Protein AF-A0A4S0UZE7-F1 (afdb_monomer_lite)

Foldseek 3Di:
DVVVVVVVVVPDPPPPPPPPPPDDDPLVVCCVPPVPVSVVVVVVCVPDVPSDDQKDWADDPPDDIAIGGDDDDDPDPVPPDDDPVVVVRVVPDPDDDDDDCCVVVPVNVVVVVVVD

Radius of gyration: 23.15 Å; chains: 1; bounding box: 56×43×61 Å

pLDDT: mean 85.24, std 12.71, range [47.97, 98.44]

Sequence (116 aa):
FLSFLIVLLLAGRAHAETATCAGGDLLASLAKSDPTAFKKVEAEAAAVPNGKGLLWKLEKPGERPSFLFGTMHITDQRVTTLPAAAQKAYDGADTVIIETTDALDKAKMMAAMAAE

Structure (mmCIF, N/CA/C/O backbone):
data_AF-A0A4S0UZE7-F1
#
_entry.id   AF-A0A4S0UZE7-F1
#
loop_
_atom_site.group_PDB
_atom_site.id
_atom_site.type_symbol
_atom_site.label_atom_id
_atom_site.label_alt_id
_atom_site.label_comp_id
_atom_site.label_asym_id
_atom_site.label_entity_id
_atom_site.label_seq_id
_atom_site.pdbx_PDB_ins_code
_atom_site.Cartn_x
_atom_site.Cartn_y
_atom_site.Cartn_z
_atom_site.occupancy
_atom_site.B_iso_or_equiv
_atom_site.auth_seq_id
_atom_site.auth_comp_id
_atom_site.auth_asym_id
_atom_site.auth_atom_id
_atom_site.pdbx_PDB_model_num
ATOM 1 N N . PHE A 1 1 ? -32.023 -29.756 -36.579 1.00 69.94 1 PHE A N 1
ATOM 2 C CA . PHE A 1 1 ? -32.044 -30.075 -35.135 1.00 69.94 1 PHE A CA 1
ATOM 3 C C . PHE A 1 1 ? -30.831 -30.897 -34.713 1.00 69.94 1 PHE A C 1
ATOM 5 O O . PHE A 1 1 ? -30.061 -30.413 -33.897 1.00 69.94 1 PHE A O 1
ATOM 12 N N . LEU A 1 2 ? -30.594 -32.077 -35.301 1.00 76.00 2 LEU A N 1
ATOM 13 C CA . LEU A 1 2 ? -29.462 -32.944 -34.927 1.00 76.00 2 LEU A CA 1
ATOM 14 C C . LEU A 1 2 ? -28.080 -32.300 -35.168 1.00 76.00 2 LEU A C 1
ATOM 16 O O . LEU A 1 2 ? -27.205 -32.360 -34.314 1.00 76.00 2 LEU A O 1
ATOM 20 N N . SER A 1 3 ? -27.917 -31.600 -36.291 1.00 72.06 3 SER A N 1
ATOM 21 C CA . SER A 1 3 ? -26.703 -30.846 -36.633 1.00 72.06 3 SER A CA 1
ATOM 22 C C . SER A 1 3 ? -26.390 -29.712 -35.651 1.00 72.06 3 SER A C 1
ATOM 24 O O . SER A 1 3 ? -25.229 -29.450 -35.364 1.00 72.06 3 SER A O 1
ATOM 26 N N . PHE A 1 4 ? -27.417 -29.074 -35.087 1.00 78.19 4 PHE A N 1
ATOM 27 C CA . PHE A 1 4 ? -27.256 -27.993 -34.112 1.00 78.19 4 PHE A CA 1
ATOM 28 C C . PHE A 1 4 ? -26.755 -28.521 -32.758 1.00 78.19 4 PHE A C 1
ATOM 30 O O . PHE A 1 4 ? -25.860 -27.937 -32.156 1.00 78.19 4 PHE A O 1
ATOM 37 N N . LEU A 1 5 ? -27.272 -29.676 -32.323 1.00 79.81 5 LEU A N 1
ATOM 38 C CA . LEU A 1 5 ? -26.817 -30.363 -31.109 1.00 79.81 5 LEU A CA 1
ATOM 39 C C . LEU A 1 5 ? -25.358 -30.830 -31.217 1.00 79.81 5 LEU A C 1
ATOM 41 O O . LEU A 1 5 ? -24.612 -30.714 -30.251 1.00 79.81 5 LEU A O 1
ATOM 45 N N . ILE A 1 6 ? -24.934 -31.299 -32.394 1.00 81.44 6 ILE A N 1
ATOM 46 C CA . ILE A 1 6 ? -23.543 -31.707 -32.642 1.00 81.44 6 ILE A CA 1
ATOM 47 C C . ILE A 1 6 ? -22.590 -30.505 -32.553 1.00 81.44 6 ILE A C 1
ATOM 49 O O . ILE A 1 6 ? -21.547 -30.603 -31.915 1.00 81.44 6 ILE A O 1
ATOM 53 N N . VAL A 1 7 ? -22.961 -29.353 -33.123 1.00 79.81 7 VAL A N 1
ATOM 54 C CA . VAL A 1 7 ? -22.158 -28.119 -33.036 1.00 79.81 7 VAL A CA 1
ATOM 55 C C . VAL A 1 7 ? -22.044 -27.619 -31.590 1.00 79.81 7 VAL A C 1
ATOM 57 O O . VAL A 1 7 ? -20.964 -27.219 -31.171 1.00 79.81 7 VAL A O 1
ATOM 60 N N . LEU A 1 8 ? -23.118 -27.705 -30.801 1.00 76.69 8 LEU A N 1
ATOM 61 C CA . LEU A 1 8 ? -23.106 -27.359 -29.373 1.00 76.69 8 LEU A CA 1
ATOM 62 C C . LEU A 1 8 ? -22.221 -28.288 -28.529 1.00 76.69 8 LEU A C 1
ATOM 64 O O . LEU A 1 8 ? -21.582 -27.826 -27.591 1.00 76.69 8 LEU A O 1
ATOM 68 N N . LEU A 1 9 ? -22.157 -29.579 -28.863 1.00 74.69 9 LEU A N 1
ATOM 69 C CA . LEU A 1 9 ? -21.289 -30.552 -28.185 1.00 74.69 9 LEU A CA 1
ATOM 70 C C . LEU A 1 9 ? -19.806 -30.398 -28.563 1.00 74.69 9 LEU A C 1
ATOM 72 O O . LEU A 1 9 ? -18.936 -30.764 -27.778 1.00 74.69 9 LEU A O 1
ATOM 76 N N . LEU A 1 10 ? -19.522 -29.857 -29.752 1.00 71.62 10 LEU A N 1
ATOM 77 C CA . LEU A 1 10 ? -18.168 -29.574 -30.245 1.00 71.62 10 LEU A CA 1
ATOM 78 C C . LEU A 1 10 ? -17.670 -28.169 -29.875 1.00 71.62 10 LEU A C 1
ATOM 80 O O . LEU A 1 10 ? -16.482 -27.885 -30.030 1.00 71.62 10 LEU A O 1
ATOM 84 N N . ALA A 1 11 ? -18.550 -27.292 -29.384 1.00 68.00 11 ALA A N 1
ATOM 85 C CA . ALA A 1 11 ? -18.170 -26.002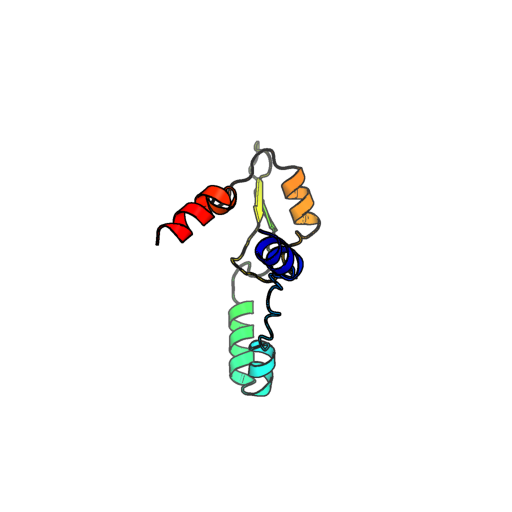 -28.829 1.00 68.00 11 ALA A CA 1
ATOM 86 C C . ALA A 1 11 ? -17.410 -26.235 -27.513 1.00 68.00 11 ALA A C 1
ATOM 88 O O . ALA A 1 11 ? -17.998 -26.377 -26.440 1.00 68.00 11 ALA A O 1
ATOM 89 N N . GLY A 1 12 ? -16.083 -26.336 -27.613 1.00 64.88 12 GLY A N 1
ATOM 90 C CA . GLY A 1 12 ? -15.198 -26.464 -26.460 1.00 64.88 12 GLY A CA 1
ATOM 91 C C . GLY A 1 12 ? -15.427 -25.332 -25.458 1.00 64.88 12 GLY A C 1
ATOM 92 O O . GLY A 1 12 ? -15.845 -24.230 -25.821 1.00 64.88 12 GLY A O 1
ATOM 93 N N . ARG A 1 13 ? -15.149 -25.593 -24.176 1.00 63.88 13 ARG A N 1
ATOM 94 C CA . ARG A 1 13 ? -15.164 -24.527 -23.171 1.00 63.88 13 ARG A CA 1
ATOM 95 C C . ARG A 1 13 ? -14.142 -23.476 -23.591 1.00 63.88 13 ARG A C 1
ATOM 97 O O . ARG A 1 13 ? -12.954 -23.778 -23.658 1.00 63.88 13 ARG A O 1
ATOM 104 N N . ALA A 1 14 ? -14.603 -22.261 -23.875 1.00 60.72 14 ALA A N 1
ATOM 105 C CA . ALA A 1 14 ? -13.723 -21.112 -23.981 1.00 60.72 14 ALA A CA 1
ATOM 106 C C . ALA A 1 14 ? -13.085 -20.916 -22.602 1.00 60.72 14 ALA A C 1
ATOM 108 O O . ALA A 1 14 ? -13.699 -20.367 -21.687 1.00 60.72 14 ALA A O 1
ATOM 109 N N . HIS A 1 15 ? -11.883 -21.456 -22.420 1.00 56.69 15 HIS A N 1
ATOM 110 C CA . HIS A 1 15 ? -11.073 -21.124 -21.270 1.00 56.69 15 HIS A CA 1
ATOM 111 C C . HIS A 1 15 ? -10.642 -19.674 -21.465 1.00 56.69 15 HIS A C 1
ATOM 113 O O . HIS A 1 15 ? -9.836 -19.365 -22.338 1.00 56.69 15 HIS A O 1
ATOM 119 N N . ALA A 1 16 ? -11.217 -18.774 -20.671 1.00 55.91 16 ALA A N 1
ATOM 120 C CA . ALA A 1 16 ? -10.644 -17.460 -20.440 1.00 55.91 16 ALA A CA 1
ATOM 121 C C . ALA A 1 16 ? -9.358 -17.656 -19.622 1.00 55.91 16 ALA A C 1
ATOM 123 O O . ALA A 1 16 ? -9.316 -17.375 -18.426 1.00 55.91 16 ALA A O 1
ATOM 124 N N . GLU A 1 17 ? -8.334 -18.250 -20.237 1.00 60.59 17 GLU A N 1
ATOM 125 C CA . GLU A 1 17 ? -7.006 -18.281 -19.649 1.00 60.59 17 GLU A CA 1
ATOM 126 C C . GLU A 1 17 ? -6.536 -16.835 -19.579 1.00 60.59 17 GLU A C 1
ATOM 128 O O . GLU A 1 17 ? -6.434 -16.136 -20.589 1.00 60.59 17 GLU A O 1
ATOM 133 N N . THR A 1 18 ? -6.307 -16.356 -18.362 1.00 62.59 18 THR A N 1
ATOM 134 C CA . THR A 1 18 ? -5.622 -15.090 -18.152 1.00 62.59 18 THR A CA 1
ATOM 135 C C . THR A 1 18 ? -4.247 -15.233 -18.783 1.00 62.59 18 THR A C 1
ATOM 137 O O . THR A 1 18 ? -3.421 -15.988 -18.267 1.00 62.59 18 THR A O 1
ATOM 140 N N . ALA A 1 19 ? -4.020 -14.560 -19.913 1.00 65.06 19 ALA A N 1
ATOM 141 C CA . ALA A 1 19 ? -2.717 -14.547 -20.557 1.00 65.06 19 ALA A CA 1
ATOM 142 C C . ALA A 1 19 ? -1.660 -14.205 -19.501 1.00 65.06 19 ALA A C 1
ATOM 144 O O . ALA A 1 19 ? -1.764 -13.186 -18.816 1.00 65.06 19 ALA A O 1
ATOM 145 N N . THR A 1 20 ? -0.669 -15.078 -19.325 1.00 68.75 20 THR A N 1
ATOM 146 C CA . THR A 1 20 ? 0.434 -14.816 -18.401 1.00 68.75 20 THR A CA 1
ATOM 147 C C . THR A 1 20 ? 1.135 -13.538 -18.847 1.00 68.75 20 THR A C 1
ATOM 149 O O . THR A 1 20 ? 1.749 -13.511 -19.914 1.00 68.75 20 THR A O 1
ATOM 152 N N . CYS A 1 21 ? 1.038 -12.474 -18.045 1.00 68.88 21 CYS A N 1
ATOM 153 C CA . CYS A 1 21 ? 1.789 -11.242 -18.266 1.00 68.88 21 CYS A CA 1
ATOM 154 C C . CYS A 1 21 ? 3.292 -11.551 -18.205 1.00 68.88 21 CYS A C 1
ATOM 156 O O . CYS A 1 21 ? 3.878 -11.611 -17.127 1.00 68.88 21 CYS A O 1
ATOM 158 N N . ALA A 1 22 ? 3.925 -11.727 -19.365 1.00 71.50 22 ALA A N 1
ATOM 159 C CA . ALA A 1 22 ? 5.362 -11.968 -19.509 1.00 71.50 22 ALA A CA 1
ATOM 160 C C . ALA A 1 22 ? 6.190 -10.668 -19.419 1.00 71.50 22 ALA A C 1
ATOM 162 O O . ALA A 1 22 ? 7.186 -10.503 -20.123 1.00 71.50 22 ALA A O 1
ATOM 163 N N . GLY A 1 23 ? 5.747 -9.710 -18.598 1.00 78.00 23 GLY A N 1
ATOM 164 C CA . GLY A 1 23 ? 6.428 -8.428 -18.429 1.00 78.00 23 GLY A CA 1
ATOM 165 C C . GLY A 1 23 ? 7.855 -8.611 -17.906 1.00 78.00 23 GLY A C 1
ATOM 166 O O . GLY A 1 23 ? 8.110 -9.464 -17.055 1.00 78.00 23 GLY A O 1
ATOM 167 N N . GLY A 1 24 ? 8.790 -7.812 -18.420 1.00 86.38 24 GLY A N 1
ATOM 168 C CA . GLY A 1 24 ? 10.166 -7.772 -17.931 1.00 86.38 24 GLY A CA 1
ATOM 169 C C . GLY A 1 24 ? 10.308 -6.871 -16.705 1.00 86.38 24 GLY A C 1
ATOM 170 O O . GLY A 1 24 ? 9.653 -5.835 -16.607 1.00 86.38 24 GLY A O 1
ATOM 171 N N . ASP A 1 25 ? 11.198 -7.241 -15.786 1.00 90.50 25 ASP A N 1
ATOM 172 C CA . ASP A 1 25 ? 11.574 -6.380 -14.666 1.00 90.50 25 ASP A CA 1
ATOM 173 C C . ASP A 1 25 ? 12.430 -5.206 -15.173 1.00 90.50 25 ASP A C 1
ATOM 175 O O . ASP A 1 25 ? 13.598 -5.362 -15.558 1.00 90.50 25 ASP A O 1
ATOM 179 N N . LEU A 1 26 ? 11.822 -4.019 -15.192 1.00 93.25 26 LEU A N 1
ATOM 180 C CA . LEU A 1 26 ? 12.469 -2.793 -15.647 1.00 93.25 26 LEU A CA 1
ATOM 181 C C . LEU A 1 26 ? 13.547 -2.308 -14.675 1.00 93.25 26 LEU A C 1
ATOM 183 O O . LEU A 1 26 ? 14.540 -1.752 -15.133 1.00 93.25 26 LEU A O 1
ATOM 187 N N . LEU A 1 27 ? 13.405 -2.544 -13.367 1.00 95.25 27 LEU A N 1
ATOM 188 C CA . LEU A 1 27 ? 14.417 -2.154 -12.382 1.00 95.25 27 LEU A CA 1
ATOM 189 C C . LEU A 1 27 ? 15.654 -3.042 -12.501 1.00 95.25 27 LEU A C 1
ATOM 191 O O . LEU A 1 27 ? 16.773 -2.532 -12.542 1.00 95.25 27 LEU A O 1
ATOM 195 N N . ALA A 1 28 ? 15.467 -4.356 -12.652 1.00 95.81 28 ALA A N 1
ATOM 196 C CA . ALA A 1 28 ? 16.572 -5.280 -12.900 1.00 95.81 28 ALA A CA 1
ATOM 197 C C . ALA A 1 28 ? 17.273 -5.003 -14.240 1.00 95.81 28 ALA A C 1
ATOM 199 O O . ALA A 1 28 ? 18.487 -5.187 -14.358 1.00 95.81 28 ALA A O 1
ATOM 200 N N . SER A 1 29 ? 16.521 -4.564 -15.253 1.00 96.81 29 SER A N 1
ATOM 201 C CA . SER A 1 29 ? 17.082 -4.156 -16.544 1.00 96.81 29 SER A CA 1
ATOM 202 C C . SER A 1 29 ? 17.867 -2.847 -16.420 1.00 96.81 29 SER A C 1
ATOM 204 O O . SER A 1 29 ? 19.015 -2.791 -16.858 1.00 96.81 29 SER A O 1
ATOM 206 N N . LEU A 1 30 ? 17.302 -1.840 -15.745 1.00 97.88 30 LEU A N 1
ATOM 207 C CA . LEU A 1 30 ? 17.936 -0.544 -15.498 1.00 97.88 30 LEU A CA 1
ATOM 208 C C . LEU A 1 30 ? 19.237 -0.692 -14.707 1.00 97.88 30 LEU A C 1
ATOM 210 O O . LEU A 1 30 ? 20.243 -0.097 -15.075 1.00 97.88 30 LEU A O 1
ATOM 214 N N . ALA A 1 31 ? 19.251 -1.545 -13.681 1.00 97.75 31 ALA A N 1
ATOM 215 C CA . ALA A 1 31 ? 20.449 -1.830 -12.896 1.00 97.75 31 ALA A CA 1
ATOM 216 C C . ALA A 1 31 ? 21.623 -2.337 -13.754 1.00 97.75 31 ALA A C 1
ATOM 218 O O . ALA A 1 31 ? 22.780 -2.089 -13.419 1.00 97.75 31 ALA A O 1
ATOM 219 N N . LYS A 1 32 ? 21.338 -3.037 -14.861 1.00 97.81 32 LYS A N 1
ATOM 220 C CA . LYS A 1 32 ? 22.351 -3.544 -15.798 1.00 97.81 32 LYS A CA 1
ATOM 221 C C . LYS A 1 32 ? 22.729 -2.513 -16.858 1.00 97.81 32 LYS A C 1
ATOM 223 O O . LYS A 1 32 ? 23.906 -2.404 -17.188 1.00 97.81 32 LYS A O 1
ATOM 228 N N . SER A 1 33 ? 21.749 -1.806 -17.421 1.00 98.19 33 SER A N 1
ATOM 229 C CA . SER A 1 33 ? 21.966 -0.894 -18.550 1.00 98.19 33 SER A CA 1
ATOM 230 C C . SER A 1 33 ? 22.467 0.488 -18.133 1.00 98.19 33 SER A C 1
ATOM 232 O O . SER A 1 33 ? 23.251 1.086 -18.861 1.00 98.19 33 SER A O 1
ATOM 234 N N . ASP A 1 34 ? 22.021 0.997 -16.982 1.00 98.38 34 ASP A N 1
ATOM 235 C CA . ASP A 1 34 ? 22.422 2.293 -16.427 1.00 98.38 34 ASP A CA 1
ATOM 236 C C . ASP A 1 34 ? 22.458 2.250 -14.882 1.00 98.38 34 ASP A C 1
ATOM 238 O O . ASP A 1 34 ? 21.511 2.662 -14.198 1.00 98.38 34 ASP A O 1
ATOM 242 N N . PRO A 1 35 ? 23.575 1.775 -14.297 1.00 98.12 35 PRO A N 1
ATOM 243 C CA . PRO A 1 35 ? 23.739 1.702 -12.846 1.00 98.12 35 PRO A CA 1
ATOM 244 C C . PRO A 1 35 ? 23.687 3.067 -12.146 1.00 98.12 35 PRO A C 1
ATOM 246 O O . PRO A 1 35 ? 23.394 3.135 -10.951 1.00 98.12 35 PRO A O 1
ATOM 249 N N . THR A 1 36 ? 23.994 4.156 -12.857 1.00 98.44 36 THR A N 1
ATOM 250 C CA . THR A 1 36 ? 23.965 5.512 -12.294 1.00 98.44 36 THR A CA 1
ATOM 251 C C . THR A 1 36 ? 22.523 5.977 -12.131 1.00 98.44 36 THR A C 1
ATOM 253 O O . THR A 1 36 ? 22.151 6.440 -11.050 1.00 98.44 36 THR A O 1
ATOM 256 N N . ALA A 1 37 ? 21.689 5.799 -13.160 1.00 98.06 37 ALA A N 1
ATOM 257 C CA . ALA A 1 37 ? 20.259 6.076 -13.073 1.00 98.06 37 ALA A CA 1
ATOM 258 C C . ALA A 1 37 ? 19.572 5.184 -12.032 1.00 98.06 37 ALA A C 1
ATOM 260 O O . ALA A 1 37 ? 18.782 5.683 -11.232 1.00 98.06 37 ALA A O 1
ATOM 261 N N . PHE A 1 38 ? 19.924 3.896 -11.973 1.00 98.38 38 PHE A N 1
ATOM 262 C CA . PHE A 1 38 ? 19.404 2.984 -10.953 1.00 98.38 38 PHE A CA 1
ATOM 263 C C . PHE A 1 38 ? 19.688 3.487 -9.527 1.00 98.38 38 PHE A C 1
ATOM 265 O O . PHE A 1 38 ? 18.761 3.637 -8.733 1.00 98.38 38 PHE A O 1
ATOM 272 N N . LYS A 1 39 ? 20.941 3.857 -9.220 1.00 98.44 39 LYS A N 1
ATOM 273 C CA . LYS A 1 39 ? 21.304 4.411 -7.902 1.00 98.44 39 LYS A CA 1
ATOM 274 C C . LYS A 1 39 ? 20.569 5.706 -7.572 1.00 98.44 39 LYS A C 1
ATOM 276 O O . LYS A 1 39 ? 20.264 5.950 -6.408 1.00 98.44 39 LYS A O 1
ATOM 281 N N . LYS A 1 40 ? 20.291 6.545 -8.573 1.00 98.25 40 LYS A N 1
ATOM 282 C CA . LYS A 1 40 ? 19.493 7.759 -8.378 1.00 98.25 40 LYS A CA 1
ATOM 283 C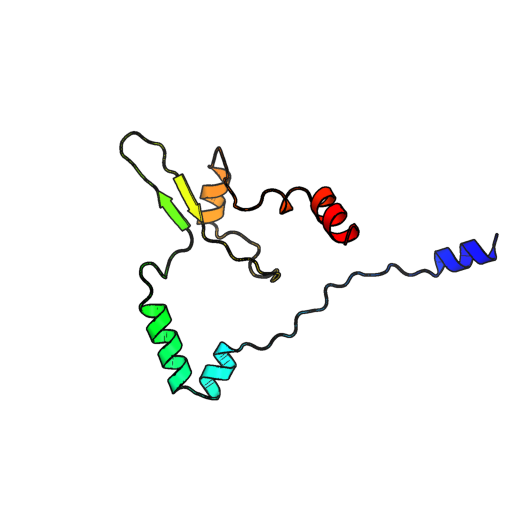 C . LYS A 1 40 ? 18.062 7.413 -7.955 1.00 98.25 40 LYS A C 1
ATOM 285 O O . LYS A 1 40 ? 17.582 7.982 -6.981 1.00 98.25 40 LYS A O 1
ATOM 290 N N . VAL A 1 41 ? 17.421 6.457 -8.632 1.00 97.62 41 VAL A N 1
ATOM 291 C CA . VAL A 1 41 ? 16.074 5.976 -8.272 1.00 97.62 41 VAL A CA 1
ATOM 292 C C . VAL A 1 41 ? 16.058 5.414 -6.851 1.00 97.62 41 VAL A C 1
ATOM 294 O O . VAL A 1 41 ? 15.182 5.764 -6.064 1.00 97.62 41 VAL A O 1
ATOM 297 N N . GLU A 1 42 ? 17.046 4.592 -6.487 1.00 96.62 42 GLU A N 1
ATOM 298 C CA . GLU A 1 42 ? 17.151 4.053 -5.126 1.00 96.62 42 GLU A CA 1
ATOM 299 C C . GLU A 1 42 ? 17.334 5.153 -4.072 1.00 96.62 42 GLU A C 1
ATOM 301 O O . GLU A 1 42 ? 16.701 5.106 -3.017 1.00 96.62 42 GLU A O 1
ATOM 306 N N . ALA A 1 43 ? 18.170 6.157 -4.352 1.00 97.62 43 ALA A N 1
ATOM 307 C CA . ALA A 1 43 ? 18.393 7.280 -3.447 1.00 97.62 43 ALA A CA 1
ATOM 308 C C . ALA A 1 43 ? 17.122 8.122 -3.250 1.00 97.62 43 ALA A C 1
ATOM 310 O O . ALA A 1 43 ? 16.801 8.487 -2.120 1.00 97.62 43 ALA A O 1
ATOM 311 N N . GLU A 1 44 ? 16.378 8.394 -4.324 1.00 96.94 44 GLU A N 1
ATOM 312 C CA . GLU A 1 44 ? 15.100 9.108 -4.254 1.00 96.94 44 GLU A CA 1
ATOM 313 C C . GLU A 1 44 ? 14.054 8.305 -3.472 1.00 96.94 44 GLU A C 1
ATOM 315 O O . GLU A 1 44 ? 13.418 8.849 -2.571 1.00 96.94 44 GLU A O 1
ATOM 320 N N . ALA A 1 45 ? 13.930 6.999 -3.735 1.00 95.44 45 ALA A N 1
ATOM 321 C CA . ALA A 1 45 ? 13.022 6.120 -3.000 1.00 95.44 45 ALA A CA 1
ATOM 322 C C . ALA A 1 45 ? 13.363 6.058 -1.501 1.00 95.44 45 ALA A C 1
ATOM 324 O O . ALA A 1 45 ? 12.472 6.110 -0.653 1.00 95.44 45 ALA A O 1
ATOM 325 N N . ALA A 1 46 ? 14.652 5.990 -1.156 1.00 95.50 46 ALA A N 1
ATOM 326 C CA . ALA A 1 46 ? 15.113 5.987 0.230 1.00 95.50 46 ALA A CA 1
ATOM 327 C C . ALA A 1 46 ? 14.880 7.326 0.950 1.00 95.50 46 ALA A C 1
ATOM 329 O O . ALA A 1 46 ? 14.755 7.341 2.175 1.00 95.50 46 ALA A O 1
ATOM 330 N N . ALA A 1 47 ? 14.813 8.433 0.206 1.00 96.69 47 ALA A N 1
ATOM 331 C CA . ALA A 1 47 ? 14.537 9.759 0.745 1.00 96.69 47 ALA A CA 1
ATOM 332 C C . ALA A 1 47 ? 13.043 10.007 1.023 1.00 96.69 47 ALA A C 1
ATOM 334 O O . ALA A 1 47 ? 12.715 10.997 1.679 1.00 96.69 47 ALA A O 1
ATOM 335 N N . VAL A 1 48 ? 12.137 9.131 0.564 1.00 94.69 48 VAL A N 1
ATOM 336 C CA . VAL A 1 48 ? 10.693 9.267 0.803 1.00 94.69 48 VAL A CA 1
ATOM 337 C C . VAL A 1 48 ? 10.393 9.124 2.302 1.00 94.69 48 VAL A C 1
ATOM 339 O O . VAL A 1 48 ? 10.608 8.047 2.875 1.00 94.69 48 VAL A O 1
ATOM 342 N N . PRO A 1 49 ? 9.853 10.170 2.963 1.00 92.94 49 PRO A N 1
ATOM 343 C CA . PRO A 1 49 ? 9.442 10.074 4.356 1.00 92.94 49 PRO A CA 1
ATOM 344 C C . PRO A 1 49 ? 8.408 8.969 4.515 1.00 92.94 49 PRO A C 1
ATOM 346 O O . PRO A 1 49 ? 7.457 8.897 3.739 1.00 92.94 49 PRO A O 1
ATOM 349 N N . ASN A 1 50 ? 8.583 8.111 5.520 1.00 89.19 50 ASN A N 1
ATOM 350 C CA . ASN A 1 50 ? 7.675 6.988 5.758 1.00 89.19 50 ASN A CA 1
ATOM 351 C C . ASN A 1 50 ? 7.526 6.039 4.547 1.00 89.19 50 ASN A C 1
ATOM 353 O O . ASN A 1 50 ? 6.551 5.300 4.467 1.00 89.19 50 ASN A O 1
ATOM 357 N N . GLY A 1 51 ? 8.508 5.997 3.632 1.00 87.19 51 GLY A N 1
ATOM 358 C CA . GLY A 1 51 ? 8.499 5.112 2.456 1.00 87.19 51 GLY A CA 1
ATOM 359 C C . GLY A 1 51 ? 8.577 3.614 2.785 1.00 87.19 51 GLY A C 1
ATOM 360 O O . GLY A 1 51 ? 8.568 2.772 1.892 1.00 87.19 51 GLY A O 1
ATOM 361 N N . LYS A 1 52 ? 8.663 3.269 4.075 1.00 83.12 52 LYS A N 1
ATOM 362 C CA . LYS A 1 52 ? 8.617 1.906 4.601 1.00 83.12 52 LYS A CA 1
ATOM 363 C C . LYS A 1 52 ? 7.405 1.782 5.520 1.00 83.12 52 LYS A C 1
ATOM 365 O O . LYS A 1 52 ? 7.245 2.587 6.431 1.00 83.12 52 LYS A O 1
ATOM 370 N N . GLY A 1 53 ? 6.615 0.731 5.320 1.00 84.62 53 GLY A N 1
ATOM 371 C CA . GLY A 1 53 ? 5.421 0.449 6.118 1.00 84.62 53 GLY A CA 1
ATOM 372 C C . GLY A 1 53 ? 4.136 0.697 5.335 1.00 84.62 53 GLY A C 1
ATOM 373 O O . GLY A 1 53 ? 3.794 1.828 5.010 1.00 84.62 53 GLY A O 1
ATOM 374 N N . LEU A 1 54 ? 3.414 -0.386 5.041 1.00 91.06 54 LEU A N 1
ATOM 375 C CA . LEU A 1 54 ? 2.108 -0.325 4.375 1.00 91.06 54 LEU A CA 1
ATOM 376 C C . LEU A 1 54 ? 0.946 -0.274 5.367 1.00 91.06 54 LEU A C 1
ATOM 378 O O . LEU A 1 54 ? -0.135 0.158 4.992 1.00 91.06 54 LEU A O 1
ATOM 382 N N . LEU A 1 55 ? 1.156 -0.707 6.614 1.00 95.75 55 LEU A N 1
ATOM 383 C CA . LEU A 1 55 ? 0.137 -0.731 7.660 1.00 95.75 55 LEU A CA 1
ATOM 384 C C . LEU A 1 55 ? 0.497 0.249 8.775 1.00 95.75 55 LEU A C 1
ATOM 386 O O . LEU A 1 55 ? 1.543 0.117 9.410 1.00 95.75 55 LEU A O 1
ATOM 390 N N . TRP A 1 56 ? -0.415 1.173 9.043 1.00 95.69 56 TRP A N 1
ATOM 391 C CA . TRP A 1 56 ? -0.288 2.210 10.057 1.00 95.69 56 TRP A CA 1
ATOM 392 C C . TRP A 1 56 ? -1.370 2.034 11.110 1.00 95.69 56 TRP A C 1
ATOM 394 O O . TRP A 1 56 ? -2.533 1.824 10.773 1.00 95.69 56 TRP A O 1
ATOM 404 N N . LYS A 1 57 ? -0.996 2.150 12.385 1.00 95.88 57 LYS A N 1
ATOM 405 C CA . LYS A 1 57 ? -1.940 2.216 13.502 1.00 95.88 57 LYS A CA 1
ATOM 406 C C . LYS A 1 57 ? -2.149 3.682 13.876 1.00 95.88 57 LYS A C 1
ATOM 408 O O . LYS A 1 57 ? -1.186 4.392 14.150 1.00 95.88 57 LYS A O 1
ATOM 413 N N . LEU A 1 58 ? -3.399 4.120 13.871 1.00 95.31 58 LEU A N 1
ATOM 414 C CA . LEU A 1 58 ? -3.832 5.470 14.207 1.00 95.31 58 LEU A CA 1
ATOM 415 C C . LEU A 1 58 ? -4.403 5.450 15.625 1.00 95.31 58 LEU A C 1
ATOM 417 O O . LEU A 1 58 ? -5.358 4.721 15.895 1.00 95.31 58 LEU A O 1
ATOM 421 N N . GLU A 1 59 ? -3.821 6.239 16.527 1.00 96.56 59 GLU A N 1
ATOM 422 C CA . GLU A 1 59 ? -4.211 6.271 17.938 1.00 96.56 59 GLU A CA 1
ATOM 423 C C . GLU A 1 59 ? -4.430 7.701 18.419 1.00 96.56 59 GLU A C 1
ATOM 425 O O . GLU A 1 59 ? -3.688 8.622 18.075 1.00 96.56 59 GLU A O 1
ATOM 430 N N . LYS A 1 60 ? -5.454 7.872 19.253 1.00 96.25 60 LYS A N 1
ATOM 431 C CA . LYS A 1 60 ? -5.770 9.118 19.943 1.00 96.25 60 LYS A CA 1
ATOM 432 C C . LYS A 1 60 ? -6.247 8.776 21.361 1.00 96.25 60 LYS A C 1
ATOM 434 O O . LYS A 1 60 ? -6.997 7.811 21.511 1.00 96.25 60 LYS A O 1
ATOM 439 N N . PRO A 1 61 ? -5.845 9.527 22.404 1.00 97.12 61 PRO A N 1
ATOM 440 C CA . PRO A 1 61 ? -6.306 9.271 23.766 1.00 97.12 61 PRO A CA 1
ATOM 441 C C . PRO A 1 61 ? -7.835 9.251 23.862 1.00 97.12 61 PRO A C 1
ATOM 443 O O . PRO A 1 61 ? -8.497 10.168 23.378 1.00 97.12 61 PRO A O 1
ATOM 446 N N . GLY A 1 62 ? -8.375 8.210 24.497 1.00 96.44 62 GLY 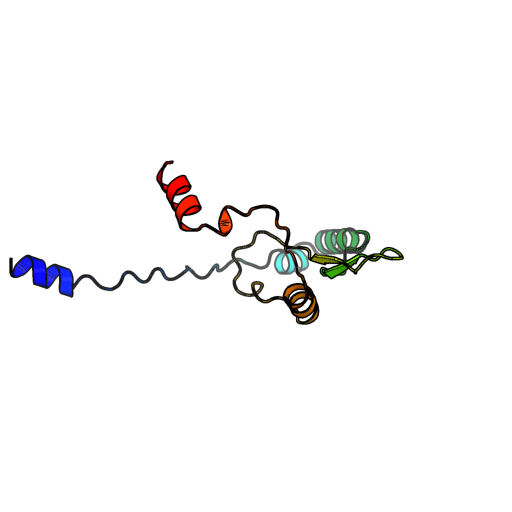A N 1
ATOM 447 C CA . GLY A 1 62 ? -9.818 8.020 24.676 1.00 96.44 62 GLY A CA 1
ATOM 448 C C . GLY A 1 62 ? -10.554 7.408 23.479 1.00 96.44 62 GLY A C 1
ATOM 449 O O . GLY A 1 62 ? -11.730 7.094 23.618 1.00 96.44 62 GLY A O 1
ATOM 450 N N . GLU A 1 63 ? -9.886 7.189 22.343 1.00 95.94 63 GLU A N 1
ATOM 451 C CA . GLU A 1 63 ? -10.483 6.596 21.141 1.00 95.94 63 GLU A CA 1
ATOM 452 C C . GLU A 1 63 ? -9.978 5.170 20.907 1.00 95.94 63 GLU A C 1
ATOM 454 O O . GLU A 1 63 ? -8.857 4.810 21.279 1.00 95.94 63 GLU A O 1
ATOM 459 N N . ARG A 1 64 ? -10.790 4.350 20.231 1.00 94.19 64 ARG A N 1
ATOM 460 C CA . ARG A 1 64 ? -10.330 3.037 19.762 1.00 94.19 64 ARG A CA 1
ATOM 461 C C . ARG A 1 64 ? -9.363 3.214 18.583 1.00 94.19 64 ARG A C 1
ATOM 463 O O . ARG A 1 64 ? -9.618 4.062 17.725 1.00 94.19 64 ARG A O 1
ATOM 470 N N . PRO A 1 65 ? -8.279 2.420 18.501 1.00 95.81 65 PRO A N 1
ATOM 471 C CA . PRO A 1 65 ? -7.354 2.503 17.380 1.00 95.81 65 PRO A CA 1
ATOM 472 C C . PRO A 1 65 ? -8.038 2.254 16.036 1.00 95.81 65 PRO A C 1
ATOM 474 O O . PRO A 1 65 ? -8.900 1.386 15.924 1.00 95.81 65 PRO A O 1
ATOM 477 N N . SER A 1 66 ? -7.594 2.977 15.012 1.00 97.06 66 SER A N 1
ATOM 478 C CA . SER A 1 66 ? -7.925 2.710 13.608 1.00 97.06 66 SER A CA 1
ATOM 479 C C . SER A 1 66 ? -6.674 2.270 12.852 1.00 97.06 66 SER A C 1
ATOM 481 O O . SER A 1 66 ? -5.556 2.468 13.330 1.00 97.06 66 SER A O 1
ATOM 483 N N . PHE A 1 67 ? -6.838 1.680 11.671 1.00 97.12 67 PHE A N 1
ATOM 484 C CA . PHE A 1 67 ? -5.715 1.253 10.840 1.00 97.12 67 PHE A CA 1
ATOM 485 C C . PHE A 1 67 ? -5.827 1.833 9.433 1.00 97.12 67 PHE A C 1
ATOM 487 O O . PHE A 1 67 ? -6.912 1.868 8.859 1.00 97.12 67 PHE A O 1
ATOM 494 N N . LEU A 1 68 ? -4.696 2.270 8.883 1.00 95.56 68 LEU A N 1
ATOM 495 C CA . LEU A 1 68 ? -4.570 2.693 7.492 1.00 95.56 68 LEU A CA 1
ATOM 496 C C . LEU A 1 68 ? -3.655 1.706 6.771 1.00 95.56 68 LEU A C 1
ATOM 498 O O . LEU A 1 68 ? -2.503 1.522 7.169 1.00 95.56 68 LEU A O 1
ATOM 502 N N . PHE A 1 69 ? -4.174 1.077 5.719 1.00 95.12 69 PHE A N 1
ATOM 503 C CA . PHE A 1 69 ? -3.422 0.153 4.881 1.00 95.12 69 PHE A CA 1
ATOM 504 C C . PHE A 1 69 ? -3.296 0.703 3.458 1.00 95.12 69 PHE A C 1
ATOM 506 O O . PHE A 1 69 ? -4.302 0.970 2.804 1.00 95.12 69 PHE A O 1
ATOM 513 N N . GLY A 1 70 ? -2.062 0.895 2.991 1.00 91.88 70 GLY A N 1
ATOM 514 C CA . GLY A 1 70 ? -1.776 1.362 1.636 1.00 91.88 70 GLY A CA 1
ATOM 515 C C . GLY A 1 70 ? -2.030 0.268 0.599 1.00 91.88 70 GLY A C 1
ATOM 516 O O . GLY A 1 70 ? -1.561 -0.858 0.758 1.00 91.88 70 GLY A O 1
ATOM 517 N N . THR A 1 71 ? -2.743 0.609 -0.474 1.00 88.81 71 THR A N 1
ATOM 518 C CA . THR A 1 71 ? -3.035 -0.294 -1.598 1.00 88.81 71 THR A CA 1
ATOM 519 C C . THR A 1 71 ? -2.602 0.333 -2.925 1.00 88.81 71 THR A C 1
ATOM 521 O O . THR A 1 71 ? -2.302 1.524 -2.989 1.00 88.81 71 THR A O 1
ATOM 524 N N . MET A 1 72 ? -2.522 -0.480 -3.980 1.00 88.06 72 MET A N 1
ATOM 525 C CA . MET A 1 72 ? -2.255 -0.025 -5.345 1.00 88.06 72 MET A CA 1
ATOM 526 C C . MET A 1 72 ? -3.169 -0.756 -6.328 1.00 88.06 72 MET A C 1
ATOM 528 O O . MET A 1 72 ? -3.478 -1.933 -6.132 1.00 88.06 72 MET A O 1
ATOM 532 N N . HIS A 1 73 ? -3.559 -0.085 -7.411 1.00 85.00 73 HIS A N 1
ATOM 533 C CA . HIS A 1 73 ? -4.276 -0.727 -8.508 1.00 85.00 73 HIS A CA 1
ATOM 534 C C . HIS A 1 73 ? -3.299 -1.528 -9.368 1.00 85.00 73 HIS A C 1
ATOM 536 O O . HIS A 1 73 ? -2.528 -0.964 -10.143 1.00 85.00 73 HIS A O 1
ATOM 542 N N . ILE A 1 74 ? -3.323 -2.852 -9.226 1.00 83.25 74 ILE A N 1
ATOM 543 C CA . ILE A 1 74 ? -2.500 -3.761 -10.024 1.00 83.25 74 ILE A CA 1
ATOM 544 C C . ILE A 1 74 ? -3.240 -5.080 -10.261 1.00 83.25 74 ILE A C 1
ATOM 546 O O . ILE A 1 74 ? -3.973 -5.559 -9.400 1.00 83.25 74 ILE A O 1
ATOM 550 N N . THR A 1 75 ? -3.044 -5.684 -11.431 1.00 76.88 75 THR A N 1
ATOM 551 C CA . THR A 1 75 ? -3.672 -6.960 -11.824 1.00 76.88 75 THR A CA 1
ATOM 552 C C . THR A 1 75 ? -2.824 -8.189 -11.472 1.00 76.88 75 THR A C 1
ATOM 554 O O . THR A 1 75 ? -3.091 -9.288 -11.956 1.00 76.88 75 THR A O 1
ATOM 557 N N . ASP A 1 76 ? -1.768 -8.023 -10.672 1.00 81.38 76 ASP A N 1
ATOM 558 C CA . ASP A 1 76 ? -0.824 -9.088 -10.336 1.00 81.38 76 ASP A CA 1
ATOM 559 C C . ASP A 1 76 ? -1.349 -9.960 -9.186 1.00 81.38 76 ASP A C 1
ATOM 561 O O . ASP A 1 76 ? -1.440 -9.531 -8.036 1.00 81.38 76 ASP A O 1
ATOM 565 N N . GLN A 1 77 ? -1.658 -11.222 -9.491 1.00 81.69 77 GLN A N 1
ATOM 566 C CA . GLN A 1 77 ? -2.183 -12.180 -8.514 1.00 81.69 77 GLN A CA 1
ATOM 567 C C . GLN A 1 77 ? -1.188 -12.537 -7.399 1.00 81.69 77 GLN A C 1
ATOM 569 O O . GLN A 1 77 ? -1.584 -13.084 -6.374 1.00 81.69 77 GLN A O 1
ATOM 574 N N . ARG A 1 78 ? 0.103 -12.220 -7.551 1.00 83.62 78 ARG A N 1
ATOM 575 C CA . ARG A 1 78 ? 1.122 -12.501 -6.526 1.00 83.62 78 ARG A CA 1
ATOM 576 C C . ARG A 1 78 ? 0.982 -11.612 -5.290 1.00 83.62 78 ARG A C 1
ATOM 578 O O . ARG A 1 78 ? 1.519 -11.960 -4.242 1.00 83.62 78 ARG A O 1
ATOM 585 N N . VAL A 1 79 ? 0.284 -10.480 -5.399 1.00 85.94 79 VAL A N 1
ATOM 586 C CA . VAL A 1 79 ? 0.169 -9.465 -4.335 1.00 85.94 79 VAL A CA 1
ATOM 587 C C . VAL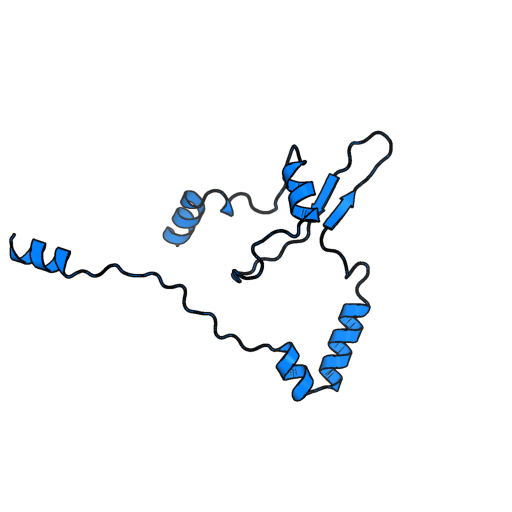 A 1 79 ? -1.260 -9.295 -3.809 1.00 85.94 79 VAL A C 1
ATOM 589 O O . VAL A 1 79 ? -1.583 -8.283 -3.196 1.00 85.94 79 VAL A O 1
ATOM 592 N N . THR A 1 80 ? -2.127 -10.290 -4.012 1.00 88.19 80 THR A N 1
ATOM 593 C CA . THR A 1 80 ? -3.536 -10.236 -3.578 1.00 88.19 80 THR A CA 1
ATOM 594 C C . THR A 1 80 ? -3.762 -10.676 -2.131 1.00 88.19 80 THR A C 1
ATOM 596 O O . THR A 1 80 ? -4.869 -10.541 -1.617 1.00 88.19 80 THR A O 1
ATOM 599 N N . THR A 1 81 ? -2.745 -11.230 -1.471 1.00 91.25 81 THR A N 1
ATOM 600 C CA . THR A 1 81 ? -2.850 -11.732 -0.094 1.00 91.25 81 THR A CA 1
ATOM 601 C C . THR A 1 81 ? -2.381 -10.675 0.897 1.00 91.25 81 THR A C 1
ATOM 603 O O . THR A 1 81 ? -1.247 -10.198 0.813 1.00 91.25 81 THR A O 1
ATOM 606 N N . LEU A 1 82 ? -3.228 -10.340 1.875 1.00 93.50 82 LEU A N 1
ATOM 607 C CA . LEU A 1 82 ? -2.858 -9.415 2.943 1.00 93.50 82 LEU A CA 1
ATOM 608 C C . LEU A 1 82 ? -1.745 -10.010 3.827 1.00 93.50 82 LEU A C 1
ATOM 610 O O . LEU A 1 82 ? -1.844 -11.165 4.252 1.00 93.50 82 LEU A O 1
ATOM 614 N N . PRO A 1 83 ? -0.707 -9.230 4.183 1.00 93.69 83 PRO A N 1
ATOM 615 C CA . PRO A 1 83 ? 0.234 -9.625 5.226 1.00 93.69 83 PRO A CA 1
ATOM 616 C C . PRO A 1 83 ? -0.492 -9.896 6.551 1.00 93.69 83 PRO A C 1
ATOM 618 O O . PRO A 1 83 ? -1.462 -9.214 6.874 1.00 93.69 83 PRO A O 1
ATOM 621 N N . ALA A 1 84 ? 0.017 -10.821 7.371 1.00 96.06 84 ALA A N 1
ATOM 622 C CA . ALA A 1 84 ? -0.665 -11.274 8.593 1.00 96.06 84 ALA A CA 1
ATOM 623 C C . ALA A 1 84 ? -1.095 -10.137 9.546 1.00 96.06 84 ALA A C 1
ATOM 625 O O . ALA A 1 84 ? -2.174 -10.188 10.133 1.00 96.06 84 ALA A O 1
ATOM 626 N N . ALA A 1 85 ? -0.283 -9.083 9.682 1.00 95.31 85 ALA A N 1
ATOM 627 C CA . ALA A 1 85 ? -0.633 -7.922 10.502 1.00 95.31 85 ALA A CA 1
ATOM 628 C C . ALA A 1 85 ? -1.806 -7.111 9.918 1.00 95.31 85 ALA A C 1
ATOM 630 O O . ALA A 1 85 ? -2.659 -6.647 10.671 1.00 95.31 85 ALA A O 1
ATOM 631 N N . ALA A 1 86 ? -1.861 -6.969 8.589 1.00 96.00 86 ALA A N 1
ATOM 632 C CA . ALA A 1 86 ? -2.949 -6.280 7.900 1.00 96.00 86 ALA A CA 1
ATOM 633 C C . ALA A 1 86 ? -4.234 -7.113 7.939 1.00 96.00 86 ALA A C 1
ATOM 635 O O . ALA A 1 86 ? -5.292 -6.562 8.214 1.00 96.00 86 ALA A O 1
ATOM 636 N N . GLN A 1 87 ? -4.129 -8.438 7.776 1.00 97.00 87 GLN A N 1
ATOM 637 C CA . GLN A 1 87 ? -5.265 -9.346 7.937 1.00 97.00 87 GLN A CA 1
ATOM 638 C C . GLN A 1 87 ? -5.857 -9.250 9.349 1.00 97.00 87 GLN A C 1
ATOM 640 O O . GLN A 1 87 ? -7.054 -9.058 9.499 1.00 97.00 87 GLN A O 1
ATOM 645 N N . LYS A 1 88 ? -5.019 -9.268 10.394 1.00 97.38 88 LYS A N 1
ATOM 646 C CA . LYS A 1 88 ? -5.484 -9.107 11.780 1.00 97.38 88 LYS A CA 1
ATOM 647 C C . LYS A 1 88 ? -6.186 -7.765 12.020 1.00 97.38 88 LYS A C 1
ATOM 649 O O . LYS A 1 88 ? -7.165 -7.714 12.759 1.00 97.38 88 LYS A O 1
ATOM 654 N N . ALA A 1 89 ? -5.663 -6.679 11.449 1.00 96.44 89 ALA A N 1
ATOM 655 C CA . ALA A 1 89 ? -6.292 -5.363 11.544 1.00 96.44 89 ALA A CA 1
ATOM 656 C C . ALA A 1 89 ? -7.643 -5.329 10.815 1.00 96.44 89 ALA A C 1
ATOM 658 O O . ALA A 1 89 ? -8.596 -4.767 11.343 1.00 96.44 89 ALA A O 1
ATOM 659 N N . TYR A 1 90 ? -7.720 -5.963 9.643 1.00 96.19 90 TYR A N 1
ATOM 660 C CA . TYR A 1 90 ? -8.943 -6.108 8.862 1.00 96.19 90 TYR A CA 1
ATOM 661 C C . TYR A 1 90 ? -10.008 -6.922 9.613 1.00 96.19 90 TYR A C 1
ATOM 663 O O . TYR A 1 90 ? -11.126 -6.450 9.774 1.00 96.19 90 TYR A O 1
ATOM 671 N N . ASP A 1 91 ? -9.650 -8.093 10.149 1.00 96.56 91 ASP A N 1
ATOM 672 C CA . ASP A 1 91 ? -10.579 -8.983 10.865 1.00 96.56 91 ASP A CA 1
ATOM 673 C C . ASP A 1 91 ? -11.143 -8.350 12.147 1.00 96.56 91 ASP A C 1
ATOM 675 O O . ASP A 1 91 ? -12.233 -8.699 12.595 1.00 96.56 91 ASP A O 1
ATOM 679 N N . GLY A 1 92 ? -10.384 -7.439 12.764 1.00 95.44 92 GLY A N 1
ATOM 680 C CA . GLY A 1 92 ? -10.791 -6.713 13.966 1.00 95.44 92 GLY A CA 1
ATOM 681 C C . GLY A 1 92 ? -11.484 -5.374 13.704 1.00 95.44 92 GLY A C 1
ATOM 682 O O . GLY A 1 92 ? -11.824 -4.689 14.669 1.00 95.44 92 GLY A O 1
ATOM 683 N N . ALA A 1 93 ? -11.642 -4.959 12.445 1.00 96.06 93 ALA A N 1
ATOM 684 C CA . ALA A 1 93 ? -12.264 -3.687 12.104 1.00 96.06 93 ALA A CA 1
ATOM 685 C C . ALA A 1 93 ? -13.791 -3.823 12.050 1.00 96.06 93 ALA A C 1
ATOM 687 O O . ALA A 1 93 ? -14.321 -4.650 11.315 1.00 96.06 93 ALA A O 1
ATOM 688 N N . ASP A 1 94 ? -14.509 -2.954 12.767 1.00 95.12 94 ASP A N 1
ATOM 689 C CA . ASP A 1 94 ? -15.977 -2.893 12.658 1.00 95.12 94 ASP A CA 1
ATOM 690 C C . ASP A 1 94 ? -16.429 -2.317 11.307 1.00 95.12 94 ASP A C 1
ATOM 692 O O . ASP A 1 94 ? -17.508 -2.638 10.811 1.00 95.12 94 ASP A O 1
ATOM 696 N N . THR A 1 95 ? -15.600 -1.447 10.720 1.00 94.19 95 THR A N 1
ATOM 697 C CA . THR A 1 95 ? -15.893 -0.721 9.484 1.00 94.19 95 THR A CA 1
ATOM 698 C C . THR A 1 95 ? -14.647 -0.649 8.614 1.00 94.19 95 THR A C 1
ATOM 700 O O . THR A 1 95 ? -13.571 -0.278 9.086 1.00 94.19 95 THR A O 1
ATOM 703 N N . VAL A 1 96 ? -14.814 -0.932 7.322 1.00 93.50 96 VAL A N 1
ATOM 704 C CA . VAL A 1 96 ? -13.777 -0.778 6.297 1.00 93.50 96 VAL A CA 1
ATOM 705 C C . VAL A 1 96 ? -14.187 0.348 5.351 1.00 93.50 96 VAL A C 1
ATOM 707 O O . VAL A 1 96 ? -15.293 0.342 4.816 1.00 93.50 96 VAL A O 1
ATOM 710 N N . ILE A 1 97 ? -13.293 1.317 5.152 1.00 91.69 97 ILE A N 1
ATOM 711 C CA . ILE A 1 97 ? -13.492 2.462 4.256 1.00 91.69 97 ILE A CA 1
ATOM 712 C C . ILE A 1 97 ? -12.523 2.308 3.083 1.00 91.69 97 ILE A C 1
ATOM 714 O O . ILE A 1 97 ? -11.321 2.158 3.298 1.00 91.69 97 ILE A O 1
ATOM 718 N N . ILE A 1 98 ? -13.045 2.337 1.858 1.00 89.75 98 ILE A N 1
ATOM 719 C CA . ILE A 1 98 ? -12.275 2.192 0.615 1.00 89.75 98 ILE A CA 1
ATOM 720 C C . ILE A 1 98 ? -12.667 3.279 -0.387 1.00 89.75 98 ILE A C 1
ATOM 722 O O . ILE A 1 98 ? -13.778 3.802 -0.326 1.00 89.75 98 ILE A O 1
ATOM 726 N N . GLU A 1 99 ? -11.759 3.600 -1.310 1.00 82.88 99 GLU A N 1
ATOM 727 C CA . GLU A 1 99 ? -11.946 4.644 -2.328 1.00 82.88 99 GLU A CA 1
ATOM 728 C C . GLU A 1 99 ? -13.110 4.344 -3.281 1.00 82.88 99 GLU A C 1
ATOM 730 O O . GLU A 1 99 ? -13.943 5.211 -3.535 1.00 82.88 99 GLU A O 1
ATOM 735 N N . THR A 1 100 ? -13.200 3.110 -3.783 1.00 73.19 100 THR A N 1
ATOM 736 C CA . THR A 1 100 ? -14.193 2.736 -4.795 1.00 73.19 100 THR A CA 1
ATOM 737 C C . THR A 1 100 ? -14.985 1.527 -4.328 1.00 73.19 100 THR A C 1
ATOM 739 O O . THR A 1 100 ? -14.484 0.403 -4.297 1.00 73.19 100 THR A O 1
ATOM 742 N N . THR A 1 101 ? -16.250 1.749 -3.976 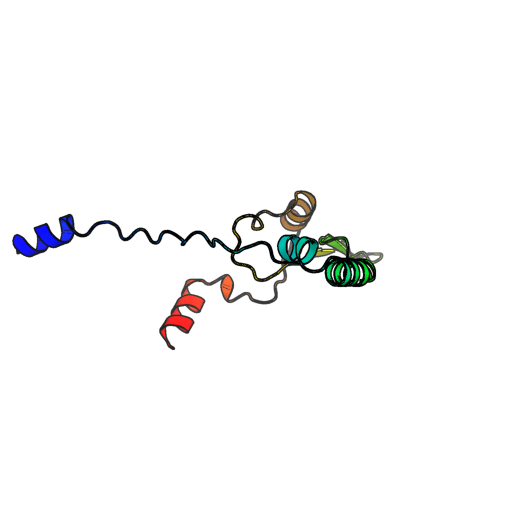1.00 69.31 101 THR A N 1
ATOM 743 C CA . THR A 1 101 ? -17.174 0.647 -3.661 1.00 69.31 101 THR A CA 1
ATOM 744 C C . THR A 1 101 ? -17.780 0.023 -4.917 1.00 69.31 101 THR A C 1
ATOM 746 O O . THR A 1 101 ? -18.252 -1.107 -4.864 1.00 69.31 101 THR A O 1
ATOM 749 N N . ASP A 1 102 ? -17.692 0.697 -6.065 1.00 62.81 102 ASP A N 1
ATOM 750 C CA . ASP A 1 102 ? -18.255 0.241 -7.343 1.00 62.81 102 ASP A CA 1
ATOM 751 C C . ASP A 1 102 ? -17.636 -1.085 -7.809 1.00 62.81 102 ASP A C 1
ATOM 753 O O . ASP A 1 102 ? -18.324 -1.944 -8.356 1.00 62.81 102 ASP A O 1
ATOM 757 N N . ALA A 1 103 ? -16.352 -1.303 -7.498 1.00 62.25 103 ALA A N 1
ATOM 758 C CA . ALA A 1 103 ? -15.655 -2.563 -7.752 1.00 62.25 103 ALA A CA 1
ATOM 759 C C . ALA A 1 103 ? -16.216 -3.748 -6.937 1.00 62.25 103 ALA A C 1
ATOM 761 O O . ALA A 1 103 ? -16.002 -4.908 -7.302 1.00 62.25 103 ALA A O 1
ATOM 762 N N . LEU A 1 104 ? -16.933 -3.482 -5.839 1.00 65.06 104 LEU A N 1
ATOM 763 C CA . LEU A 1 104 ? -17.586 -4.520 -5.039 1.00 65.06 104 LEU A CA 1
ATOM 764 C C . LEU A 1 104 ? -18.852 -5.053 -5.727 1.00 65.06 104 LEU A C 1
ATOM 766 O O . LEU A 1 104 ? -19.235 -6.198 -5.488 1.00 65.06 104 LEU A O 1
ATOM 770 N N . ASP A 1 105 ? -19.469 -4.268 -6.618 1.00 73.56 105 ASP A N 1
ATOM 771 C CA . ASP A 1 105 ? -20.616 -4.678 -7.428 1.00 73.56 105 ASP A CA 1
ATOM 772 C C . ASP A 1 105 ? -20.166 -4.967 -8.864 1.00 73.56 105 ASP A C 1
ATOM 774 O O . ASP A 1 105 ? -20.295 -4.161 -9.790 1.00 73.56 105 ASP A O 1
ATOM 778 N N . LYS A 1 106 ? -19.634 -6.180 -9.048 1.00 68.75 106 LYS A N 1
ATOM 779 C CA . LYS A 1 106 ? -19.183 -6.668 -10.357 1.00 68.75 106 LYS A CA 1
ATOM 780 C C . LYS A 1 106 ? -20.263 -6.530 -11.430 1.00 68.75 106 LYS A C 1
ATOM 782 O O . LYS A 1 106 ? -19.924 -6.284 -12.580 1.00 68.75 106 LYS A O 1
ATOM 787 N N . ALA A 1 107 ? -21.542 -6.681 -11.084 1.00 76.00 107 ALA A N 1
ATOM 788 C CA . ALA A 1 107 ? -22.623 -6.576 -12.056 1.00 76.00 107 ALA A CA 1
ATOM 789 C C . ALA A 1 107 ? -22.794 -5.132 -12.543 1.00 76.00 107 ALA A C 1
ATOM 791 O O . ALA A 1 107 ? -22.886 -4.914 -13.750 1.00 76.00 107 ALA A O 1
ATOM 792 N N . LYS A 1 108 ? -22.763 -4.147 -11.638 1.00 74.56 108 LYS A N 1
ATOM 793 C CA . LYS A 1 108 ? -22.793 -2.725 -12.017 1.00 74.56 108 LYS A CA 1
ATOM 794 C C . LYS A 1 108 ? -21.569 -2.306 -12.818 1.00 74.56 108 LYS A C 1
ATOM 796 O O . LYS A 1 108 ? -21.727 -1.624 -13.826 1.00 74.56 108 LYS A O 1
ATOM 801 N N . MET A 1 109 ? -20.376 -2.737 -12.412 1.00 73.56 109 MET A N 1
ATOM 802 C CA . MET A 1 109 ? -19.146 -2.422 -13.141 1.00 73.56 109 MET A CA 1
ATOM 803 C C . MET A 1 109 ? -19.180 -2.994 -14.566 1.00 73.56 109 MET A C 1
ATOM 805 O O . MET A 1 109 ? -18.920 -2.276 -15.526 1.00 73.56 109 MET A O 1
ATOM 809 N N . MET A 1 110 ? -19.579 -4.261 -14.724 1.00 74.12 110 MET A N 1
ATOM 810 C CA . MET A 1 110 ? -19.705 -4.887 -16.044 1.00 74.12 110 MET A CA 1
ATOM 811 C C . MET A 1 110 ? -20.812 -4.252 -16.893 1.00 74.12 110 MET A C 1
ATOM 813 O O . MET A 1 110 ? -20.639 -4.112 -18.099 1.00 74.12 110 MET A O 1
ATOM 817 N N . ALA A 1 111 ? -21.930 -3.845 -16.284 1.00 77.62 111 ALA A N 1
ATOM 818 C CA . ALA A 1 111 ? -22.997 -3.141 -16.991 1.00 77.62 111 ALA A CA 1
ATOM 819 C C . ALA A 1 111 ? -22.539 -1.766 -17.505 1.00 77.62 111 ALA A C 1
ATOM 821 O O . ALA A 1 111 ? -22.890 -1.400 -18.621 1.00 77.62 111 ALA A O 1
ATOM 822 N N . ALA A 1 112 ? -21.734 -1.033 -16.728 1.00 73.62 112 ALA A N 1
ATOM 823 C CA . ALA A 1 112 ? -21.154 0.239 -17.153 1.00 73.62 112 ALA A CA 1
ATOM 824 C C . ALA A 1 112 ? -20.165 0.062 -18.319 1.00 73.62 112 ALA A C 1
ATOM 826 O O . ALA A 1 112 ? -20.257 0.793 -19.297 1.00 73.62 112 ALA A O 1
ATOM 827 N N . MET A 1 113 ? -19.282 -0.944 -18.261 1.00 69.25 113 MET A N 1
ATOM 828 C CA . MET A 1 113 ? -18.331 -1.231 -19.348 1.00 69.25 113 MET A CA 1
ATOM 829 C C . MET A 1 113 ? -18.996 -1.744 -20.631 1.00 69.25 113 MET A C 1
ATOM 831 O O . MET A 1 113 ? -18.455 -1.557 -21.711 1.00 69.25 113 MET A O 1
ATOM 835 N N . ALA A 1 114 ? -20.141 -2.423 -20.527 1.00 72.31 114 ALA A N 1
ATOM 836 C CA . ALA A 1 114 ? -20.889 -2.918 -21.686 1.00 72.31 114 ALA A CA 1
ATOM 837 C C . ALA A 1 114 ? -21.782 -1.850 -22.343 1.00 72.31 114 ALA A C 1
ATOM 839 O O . ALA A 1 114 ? -22.371 -2.116 -23.391 1.00 72.31 114 ALA A O 1
ATOM 840 N N . ALA A 1 115 ? -21.948 -0.695 -21.694 1.00 69.19 115 ALA A N 1
ATOM 841 C CA . ALA A 1 115 ? -22.731 0.429 -22.198 1.00 69.19 115 ALA A CA 1
ATOM 842 C C . ALA A 1 115 ? -21.881 1.476 -22.948 1.00 69.19 115 ALA A C 1
ATOM 844 O O . ALA A 1 115 ? -22.464 2.386 -23.541 1.00 69.19 115 ALA A O 1
ATOM 845 N N . GLU A 1 116 ? -20.547 1.352 -22.917 1.00 47.97 116 GLU A N 1
ATOM 846 C CA . GLU A 1 116 ? -19.615 2.011 -23.852 1.00 47.97 116 GLU A CA 1
ATOM 847 C C . GLU A 1 116 ? -19.527 1.251 -25.183 1.00 47.97 116 GLU A C 1
ATOM 849 O O . GLU A 1 116 ? -19.399 1.933 -26.227 1.00 47.97 116 GLU A O 1
#

Secondary structure (DSSP, 8-state):
-HHHHHHHHHS--------------HHHHHHHH-HHHHHHHHHHHHHSTT-S-SEEEE--TTS--EEEE-------GGG-SPPHHHHHHHHT-S----S-SGGG-HHHHHHHHT--

=== Feature glossary ===
Legend for the data blocks above and below:

— What the protein is —

Sequence gives the chain of amino acids in standard one-letter code (A=alanine, C=cysteine, …, Y=tyrosine), read N→C. It is the only feature that is directly encoded by the gene; all structural features are derived from the folded form of this sequence.

The annotation block draws on four external resources. InterPro: which protein families and domains the sequence belongs to. GO: standardized terms for what the protein does, what process it participates in, and where in the cell it acts. CATH: which structural fold it has in the CATH hierarchy. Organism: the species of origin.

— Where its atoms are —

Atomic coordinates in PDBx/mmCIF format — the same representation the Protein Data Bank distributes. Each line of the _atom_site loop places one backbone atom in Cartesian space (units: ångströms, origin: arbitrary).

Six rendered views show the 3D structure from the faces of a cube — i.e. along ±x, ±y, ±z. Rendering representation is drawn randomly per protein from cartoon (secondary-structure ribbons), sticks (backbone bonds), or molecular surface; coloring is either N→C rainbow (blue at the N-terminus through red at the C-terminus) or one color per chain.

— Local backbone conformation —

DSSP 8-state secondary structure assigns each residue one of H (α-helix), G (3₁₀-helix), I (π-helix), E (extended β-strand), B (isolated β-bridge), T (hydrogen-bonded turn), S (bend), or '-' (coil). The assignment is computed from backbone hydrogen-bond geometry via the Kabsch–Sander algorithm.

P-SEA three-state annotation labels each residue as helix, strand, or coil based purely on the geometry of the Cα trace. It serves as a fallback when the full backbone (and thus DSSP) is unavailable.

φ (phi) and ψ (psi) are the two rotatable backbone dihedrals per residue: φ is the C(i-1)–N–Cα–C torsion, ψ is the N–Cα–C–N(i+1) torsion, both in degrees on (−180°, 180°]. α-helical residues cluster near (−60°, −45°); β-strand residues near (−120°, +130°). A Ramachandran plot is simply a scatter of (φ, ψ) for every residue.

— Global shape and packing —

Radius of gyration (Rg) is the root-mean-square distance of Cα atoms from their centroid — a single number for overall size and compactness. A globular domain of N residues has Rg ≈ 2.2·N^0.38 Å; an extended or disordered chain has a much larger Rg. The Cα contact count is the number of residue pairs whose Cα atoms are within 8 Å and are more than four positions apart in sequence — a standard proxy for tertiary packing density. The bounding box is the smallest axis-aligned box enclosing all Cα atoms.

Accessible surface area quantifies burial. A residue with SASA near zero is packed into the hydrophobic core; one with SASA >100 Å² sits on the surface. Computed here via the Shrake–Rupley numerical algorithm with a 1.4 Å probe.

The contact map is a binary N×N matrix image: pixel (i, j) is dark where Cα_i and Cα_j are within 8 Å and |i−j|>4. Because the |i−j|>4 filter removes local helical contacts, off-diagonal stripes parallel to the main diagonal indicate parallel β-sheets; stripes perpendicular to it indicate antiparallel β-sheets. The Ramachandran plot scatters every residue's (φ, ψ) pair against the sterically allowed regions. The PAE heatmap renders the predicted-aligned-error matrix.

— Structural neighborhood —

A 3Di character summarizes, for each residue, the relative orientation of the Cα frame of its nearest spatial neighbor. Because it encodes fold topology rather than chemistry, 3Di alignments detect remote structural similarity that sequence alignment misses.

Structural nearest neighbors (via Foldseek easy-search vs the PDB). Reported per hit: target PDB id, E-value, and alignment TM-score. A TM-score above ~0.5 is the conventional threshold for 'same fold'.

— Confidence and disorder —

For AlphaFold models, the B-factor field carries pLDDT — the model's own estimate of local accuracy on a 0–100 scale. Regions with pLDDT<50 should be treated as essentially unmodeled; they often correspond to intrinsically disordered segments.

B-factor (Debye–Waller factor) reflects atomic displacement in the crystal lattice. It is an expe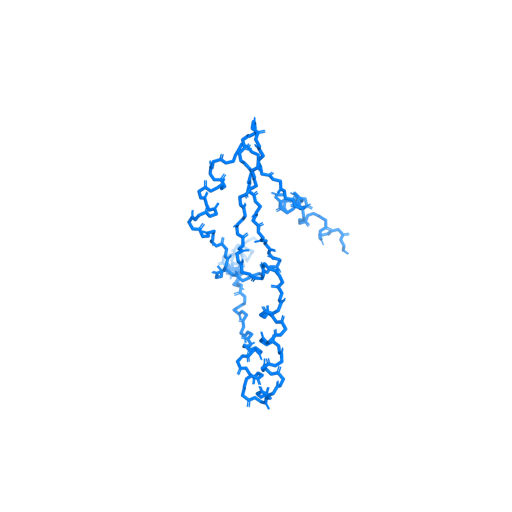rimental observable (units Å²), not a prediction; low values mean the atom is pinned down, high values mean it moves or is heterogeneous across the crystal.

Predicted Aligned Error (PAE) is an AlphaFold confidence matrix: entry (i, j) is the expected error in the position of residue j, in ångströms, when the prediction is superimposed on the true structure at residue i. Low PAE within a block of residues means that block is internally rigid and well-predicted; high PAE between two blocks means their relative placement is uncertain even if each block individually is confident.